Protein AF-A0A1X6MUL7-F1 (afdb_monomer_lite)

Secondary structure (DSSP, 8-state):
---TTSSHHHHHHHHTT-S--SS--EETTEETTSS-HHHHHHT-----SS----SS-HHHHH-TT--S-HHHHHHHHHHTT--

Structure (mmCIF, N/CA/C/O backbone):
data_AF-A0A1X6MUL7-F1
#
_entry.id   AF-A0A1X6MUL7-F1
#
loop_
_atom_site.group_PDB
_atom_site.id
_atom_site.type_symbol
_atom_site.label_atom_id
_atom_site.label_alt_id
_atom_site.label_comp_id
_atom_site.label_asym_id
_atom_site.label_entity_id
_atom_site.label_seq_id
_atom_site.pdbx_PDB_ins_code
_atom_site.Cartn_x
_atom_site.Cartn_y
_atom_site.Cartn_z
_atom_site.occupancy
_atom_site.B_iso_or_equiv
_atom_site.auth_seq_id
_atom_site.auth_comp_id
_atom_site.auth_asym_id
_atom_site.auth_atom_id
_atom_site.pdbx_PDB_model_num
ATOM 1 N N . VAL A 1 1 ? -18.606 7.930 -6.920 1.00 60.97 1 VAL A N 1
ATOM 2 C CA . VAL A 1 1 ? -17.958 9.267 -6.961 1.00 60.97 1 VAL A CA 1
ATOM 3 C C . VAL A 1 1 ? -18.497 10.100 -5.802 1.00 60.97 1 VAL A C 1
ATOM 5 O O . VAL A 1 1 ? -19.706 10.126 -5.630 1.00 60.97 1 VAL A O 1
ATOM 8 N N . GLY A 1 2 ? -17.644 10.718 -4.978 1.00 76.06 2 GLY A N 1
ATOM 9 C CA . GLY A 1 2 ? -18.065 11.545 -3.834 1.00 76.06 2 GLY A CA 1
ATOM 10 C C . GLY A 1 2 ? -17.269 12.847 -3.776 1.00 76.06 2 GLY A C 1
ATOM 11 O O . GLY A 1 2 ? -16.099 12.846 -4.162 1.00 76.06 2 GLY A O 1
ATOM 12 N N . ARG A 1 3 ? -17.884 13.941 -3.302 1.00 88.81 3 ARG A N 1
ATOM 13 C CA . ARG A 1 3 ? -17.266 15.283 -3.246 1.00 88.81 3 ARG A CA 1
ATOM 14 C C . ARG A 1 3 ? -15.900 15.260 -2.545 1.00 88.81 3 ARG A C 1
ATOM 16 O O . ARG A 1 3 ? -15.649 1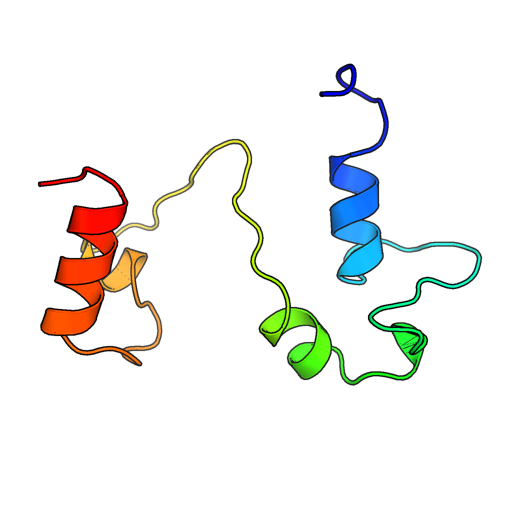4.425 -1.673 1.00 88.81 3 ARG A O 1
ATOM 23 N N . THR A 1 4 ? -14.994 16.158 -2.914 1.00 86.81 4 THR A N 1
ATOM 24 C CA . THR A 1 4 ? -13.754 16.377 -2.150 1.00 86.81 4 THR A CA 1
ATOM 25 C C . THR A 1 4 ? -14.098 16.681 -0.689 1.00 86.81 4 THR A C 1
ATOM 27 O O . THR A 1 4 ? -15.096 17.343 -0.419 1.00 86.81 4 THR A O 1
ATOM 30 N N . GLY A 1 5 ? -13.337 16.117 0.254 1.00 87.25 5 GLY A N 1
ATOM 31 C CA . GLY A 1 5 ? -13.630 16.227 1.689 1.00 87.25 5 GLY A CA 1
ATOM 3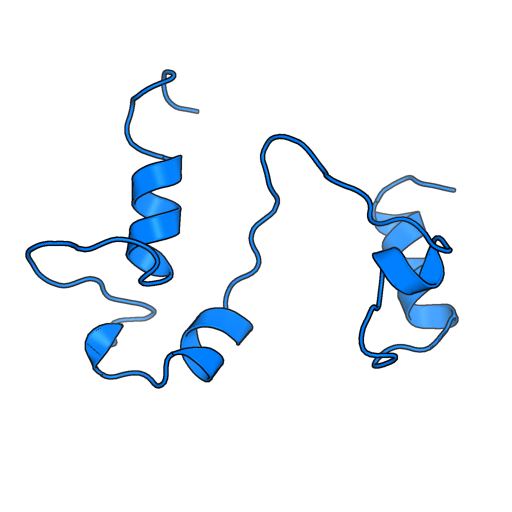2 C C . GLY A 1 5 ? -14.695 15.260 2.224 1.00 87.25 5 GLY A C 1
ATOM 33 O O . GLY A 1 5 ? -14.912 15.215 3.425 1.00 87.25 5 GLY A O 1
ATOM 34 N N . SER A 1 6 ? -15.313 14.416 1.389 1.00 92.56 6 SER A N 1
ATOM 35 C CA . SER A 1 6 ? -16.329 13.445 1.838 1.00 92.56 6 SER A CA 1
ATOM 36 C C . SER A 1 6 ? -15.787 12.253 2.649 1.00 92.56 6 SER A C 1
ATOM 38 O O . SER A 1 6 ? -16.501 11.272 2.820 1.00 92.56 6 SER A O 1
ATOM 40 N N . GLY A 1 7 ? -14.509 12.263 3.040 1.00 91.62 7 GLY A N 1
ATOM 41 C CA . GLY A 1 7 ? -13.904 11.196 3.847 1.00 91.62 7 GLY A CA 1
ATOM 42 C C . GLY A 1 7 ? -13.453 9.932 3.103 1.00 91.62 7 GLY A C 1
ATOM 43 O O . GLY A 1 7 ? -13.086 8.970 3.760 1.00 91.62 7 GLY A O 1
ATOM 44 N N . LYS A 1 8 ? -13.422 9.898 1.761 1.00 90.75 8 LYS A N 1
ATOM 45 C CA . LYS A 1 8 ? -12.971 8.707 0.994 1.00 90.75 8 LYS A CA 1
ATOM 46 C C . LYS A 1 8 ? -11.554 8.268 1.374 1.00 90.75 8 LYS A C 1
ATOM 48 O O . LYS A 1 8 ? -11.344 7.116 1.725 1.00 90.75 8 LYS A O 1
ATOM 53 N N . SER A 1 9 ? -10.605 9.207 1.351 1.00 91.19 9 SER A N 1
ATOM 54 C CA . SER A 1 9 ? -9.216 8.932 1.733 1.00 91.19 9 SER A CA 1
ATOM 55 C C . SER A 1 9 ? -9.121 8.536 3.204 1.00 91.19 9 SER A C 1
ATOM 57 O O . SER A 1 9 ? -8.434 7.579 3.535 1.00 91.19 9 SER A O 1
ATOM 59 N N . SER A 1 10 ? -9.868 9.213 4.081 1.00 92.56 10 SER A N 1
ATOM 60 C CA . SER A 1 10 ? -9.943 8.868 5.504 1.00 92.56 10 SER A CA 1
ATOM 61 C C . SER A 1 10 ? -10.473 7.449 5.724 1.00 92.56 10 SER A C 1
ATOM 63 O O . SER A 1 10 ? -9.939 6.736 6.562 1.00 92.56 10 SER A O 1
ATOM 65 N N . LEU A 1 11 ? -11.463 7.006 4.941 1.00 91.31 11 LEU A N 1
ATOM 66 C CA . LEU A 1 11 ? -12.005 5.650 5.002 1.00 91.31 11 LEU A CA 1
ATOM 67 C C . LEU A 1 11 ? -10.971 4.604 4.565 1.00 91.31 11 LEU A C 1
ATOM 69 O O . LEU A 1 11 ? -10.797 3.602 5.253 1.00 91.31 11 LEU A O 1
ATOM 73 N N . THR A 1 12 ? -10.246 4.845 3.469 1.00 91.62 12 THR A N 1
ATOM 74 C CA . THR A 1 12 ? -9.151 3.957 3.043 1.00 91.62 12 THR A CA 1
ATOM 75 C C . THR A 1 12 ? -8.063 3.863 4.119 1.00 91.62 12 THR A C 1
ATOM 77 O O . THR A 1 12 ? -7.606 2.770 4.445 1.00 91.62 12 THR A O 1
ATOM 80 N N . LEU A 1 13 ? -7.680 4.994 4.723 1.00 92.50 13 LEU A N 1
ATOM 81 C CA . LEU A 1 13 ? -6.685 5.029 5.799 1.00 92.50 13 LEU A CA 1
ATOM 82 C C . LEU A 1 13 ? -7.177 4.348 7.085 1.00 92.50 13 LEU A C 1
ATOM 84 O O . LEU A 1 13 ? -6.380 3.712 7.772 1.00 92.50 13 LEU A O 1
ATOM 88 N N . ALA A 1 14 ? -8.470 4.448 7.402 1.00 93.31 14 ALA A N 1
ATOM 89 C CA . ALA A 1 14 ? -9.092 3.742 8.519 1.00 93.31 14 ALA A CA 1
ATOM 90 C C . ALA A 1 14 ? -9.045 2.219 8.320 1.00 93.31 14 ALA A C 1
ATOM 92 O O . ALA A 1 14 ? -8.656 1.493 9.233 1.00 93.31 14 ALA A O 1
ATOM 93 N N . LEU A 1 15 ? -9.366 1.738 7.112 1.00 93.06 15 LEU A N 1
ATOM 94 C CA . LEU A 1 15 ? -9.335 0.311 6.773 1.00 93.06 15 LEU A CA 1
ATOM 95 C C . LEU A 1 15 ? -7.939 -0.302 6.954 1.00 93.06 15 LEU A C 1
ATOM 97 O O . LEU A 1 15 ? -7.810 -1.405 7.475 1.00 93.06 15 LEU A O 1
ATOM 101 N N . LEU A 1 16 ? -6.893 0.446 6.599 1.00 94.06 16 LEU A N 1
ATOM 102 C CA . LEU A 1 16 ? -5.490 0.018 6.698 1.00 94.06 16 LEU A CA 1
ATOM 103 C C . LEU A 1 16 ? -4.824 0.348 8.037 1.00 94.06 16 LEU A C 1
ATOM 105 O O . LEU A 1 16 ? -3.605 0.180 8.188 1.00 94.06 16 LEU A O 1
ATOM 109 N N . ARG A 1 17 ? -5.611 0.843 9.001 1.00 94.38 17 ARG A N 1
ATOM 110 C CA . ARG A 1 17 ? -5.150 1.251 10.334 1.00 94.38 17 ARG A CA 1
ATOM 111 C C . ARG A 1 17 ? -3.978 2.244 10.265 1.00 94.38 17 ARG A C 1
ATOM 113 O O . ARG A 1 17 ? -3.012 2.136 11.013 1.00 94.38 17 ARG A O 1
ATOM 120 N N . CYS A 1 18 ? -4.041 3.195 9.331 1.00 93.88 18 CYS A N 1
ATOM 121 C CA . CYS A 1 18 ? -3.052 4.270 9.161 1.00 93.88 18 CYS A CA 1
ATOM 122 C C . CYS A 1 18 ? -3.397 5.537 9.960 1.00 93.88 18 CYS A C 1
ATOM 124 O O . CYS A 1 18 ? -2.569 6.435 10.074 1.00 93.88 18 CYS A O 1
ATOM 126 N N . ILE A 1 19 ? -4.614 5.618 10.497 1.00 94.19 19 ILE A N 1
ATOM 127 C CA . ILE A 1 19 ? -5.089 6.699 11.364 1.00 94.19 19 ILE A CA 1
ATOM 128 C C . ILE A 1 19 ? -5.775 6.101 12.593 1.00 94.19 19 ILE A C 1
ATOM 130 O O . ILE A 1 19 ? -6.260 4.969 12.551 1.00 94.19 19 ILE A O 1
ATOM 134 N N . LEU A 1 20 ? -5.836 6.869 13.681 1.00 92.44 20 LEU A N 1
ATOM 135 C CA . LEU A 1 20 ? -6.654 6.506 14.835 1.00 92.44 20 LEU A CA 1
ATOM 136 C C . LEU A 1 20 ? -8.135 6.604 14.466 1.00 92.44 20 LEU A C 1
ATOM 138 O O . LEU A 1 20 ? -8.552 7.532 13.771 1.00 92.44 20 LEU A O 1
ATOM 142 N N . THR A 1 21 ? -8.918 5.637 14.930 1.00 91.75 21 THR A N 1
ATOM 143 C CA . THR A 1 21 ? -10.361 5.571 14.685 1.00 91.75 21 THR A CA 1
ATOM 144 C C . THR A 1 21 ? -11.081 5.167 15.961 1.00 91.75 21 THR A C 1
ATOM 146 O O . THR A 1 21 ? -10.520 4.461 16.799 1.00 91.75 21 THR A O 1
ATOM 149 N N . GLU A 1 22 ? -12.319 5.625 16.103 1.00 93.75 22 GLU A N 1
ATOM 150 C CA . GLU A 1 22 ? -13.246 5.140 17.121 1.00 93.75 22 GLU A CA 1
ATOM 151 C C . GLU A 1 22 ? -14.183 4.087 16.508 1.00 93.75 22 GLU A C 1
ATOM 153 O O . GLU A 1 22 ? -14.486 4.126 15.313 1.00 93.75 22 GLU A O 1
ATOM 158 N N . GLY A 1 23 ? -14.664 3.149 17.329 1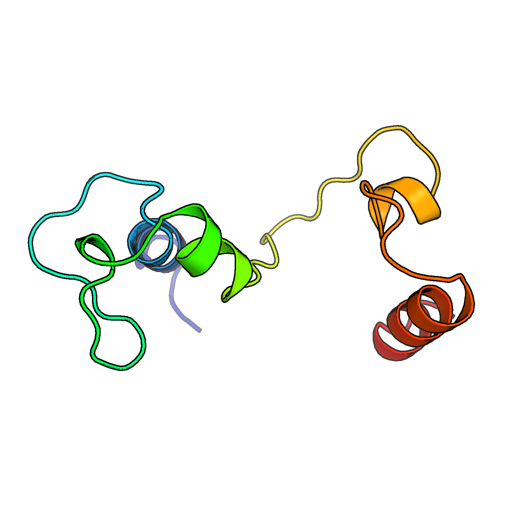.00 93.38 23 GLY A N 1
ATOM 159 C CA . GLY A 1 23 ? -15.522 2.048 16.884 1.00 93.38 23 GLY A CA 1
ATOM 160 C C . GLY A 1 23 ? -14.741 0.823 16.399 1.00 93.38 23 GLY A C 1
ATOM 161 O O . GLY A 1 23 ? -13.627 0.568 16.851 1.00 93.38 23 GLY A O 1
ATOM 162 N N . LYS A 1 24 ? -15.355 0.022 15.517 1.00 93.38 24 LYS A N 1
ATOM 163 C CA . LYS A 1 24 ? -14.741 -1.180 14.932 1.00 93.38 24 LYS A CA 1
ATOM 164 C C . LYS A 1 24 ? -14.819 -1.152 13.414 1.00 93.38 24 LYS A C 1
ATOM 166 O O . LYS A 1 24 ? -15.879 -0.885 12.850 1.00 93.38 24 LYS A O 1
ATOM 171 N N . VAL A 1 25 ? -13.707 -1.496 12.775 1.00 95.00 25 VAL A N 1
ATOM 172 C CA . VAL A 1 25 ? -13.615 -1.714 11.330 1.00 95.00 25 VAL A CA 1
ATOM 173 C C . VAL A 1 25 ? -13.498 -3.213 11.085 1.00 95.00 25 VAL A C 1
ATOM 175 O O . VAL A 1 25 ? -12.748 -3.898 11.778 1.00 95.00 25 VAL A O 1
ATOM 178 N N . TYR A 1 26 ? -14.249 -3.716 10.109 1.00 94.75 26 TYR A N 1
ATOM 179 C CA . TYR A 1 26 ? -14.270 -5.130 9.751 1.00 94.75 26 TYR A CA 1
ATOM 180 C C . TYR A 1 26 ? -13.802 -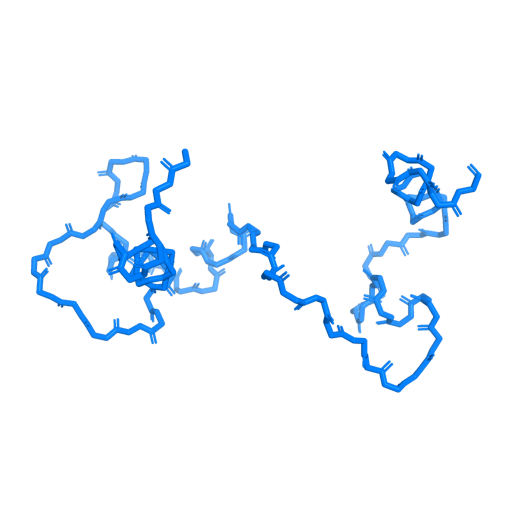5.310 8.308 1.00 94.75 26 TYR A C 1
ATOM 182 O O . TYR A 1 26 ? -14.195 -4.541 7.430 1.00 94.75 26 TYR A O 1
ATOM 190 N N . TYR A 1 27 ? -12.997 -6.339 8.075 1.00 93.06 27 TYR A N 1
ATOM 191 C CA . TYR A 1 27 ? -12.592 -6.819 6.757 1.00 93.06 27 TYR A CA 1
ATOM 192 C C . TYR A 1 27 ? -13.014 -8.286 6.655 1.00 93.06 27 TYR A C 1
ATOM 194 O O . TYR A 1 27 ? -12.659 -9.081 7.522 1.00 93.06 27 TYR A O 1
ATOM 202 N N . ASP A 1 28 ? -13.876 -8.612 5.688 1.00 92.25 28 ASP A N 1
ATOM 203 C CA . ASP A 1 28 ? -14.521 -9.930 5.554 1.00 92.25 28 ASP A CA 1
ATOM 204 C C . ASP A 1 28 ? -15.170 -10.450 6.851 1.00 92.25 28 ASP A C 1
ATOM 206 O O . ASP A 1 28 ? -15.111 -11.625 7.201 1.00 92.25 28 ASP A O 1
ATOM 210 N N . GLY A 1 29 ? -15.799 -9.541 7.604 1.00 95.12 29 GLY A N 1
ATOM 211 C CA . GLY A 1 29 ? -16.455 -9.856 8.878 1.00 95.12 29 GLY A CA 1
ATOM 212 C C . GLY A 1 29 ? -15.500 -10.037 10.064 1.00 95.12 29 GLY A C 1
ATOM 213 O O . GLY A 1 29 ? -15.963 -10.214 11.190 1.00 95.12 29 GLY A O 1
ATOM 214 N N . ILE A 1 30 ? -14.187 -9.928 9.852 1.00 94.88 30 ILE A N 1
ATOM 215 C CA . ILE A 1 30 ? -13.165 -10.036 10.896 1.00 94.88 30 ILE A CA 1
ATOM 216 C C . ILE A 1 30 ? -12.769 -8.628 11.366 1.00 94.88 30 ILE A C 1
ATOM 218 O O . ILE A 1 30 ? -12.469 -7.772 10.530 1.00 94.88 30 ILE A O 1
ATOM 222 N N . PRO A 1 31 ? -12.747 -8.347 12.683 1.00 95.44 31 PRO A N 1
ATOM 223 C CA . PRO A 1 31 ? -12.242 -7.077 13.203 1.00 95.44 31 PRO A CA 1
ATOM 224 C C . PRO A 1 31 ? -10.789 -6.833 12.769 1.00 95.44 31 PRO A C 1
ATOM 226 O O . PRO A 1 31 ? -9.919 -7.666 13.027 1.00 95.44 31 PRO A O 1
ATOM 229 N N . THR A 1 32 ? -10.491 -5.696 12.135 1.00 95.44 32 THR A N 1
ATOM 230 C CA . THR A 1 32 ? -9.141 -5.417 11.600 1.00 95.44 32 THR A CA 1
ATOM 231 C C . THR A 1 32 ? -8.086 -5.232 12.693 1.00 95.44 32 THR A C 1
ATOM 233 O O . THR A 1 32 ? -6.890 -5.386 12.439 1.00 95.44 32 THR A O 1
ATOM 236 N N . ASP A 1 33 ? -8.511 -4.918 13.917 1.00 94.06 33 ASP A N 1
ATOM 237 C CA . ASP A 1 33 ? -7.675 -4.847 15.117 1.00 94.06 33 ASP A CA 1
ATOM 238 C C . ASP A 1 33 ? -7.245 -6.228 15.645 1.00 94.06 33 ASP A C 1
ATOM 240 O O . ASP A 1 33 ? -6.228 -6.321 16.331 1.00 94.06 33 ASP A O 1
ATOM 244 N N . SER A 1 34 ? -7.956 -7.295 15.268 1.00 95.31 34 SER A N 1
ATOM 245 C CA . SER A 1 34 ? -7.626 -8.690 15.595 1.00 95.31 34 SER A CA 1
ATOM 246 C C . SER A 1 34 ? -6.684 -9.367 14.589 1.00 95.31 34 SER A C 1
ATOM 248 O O . SER A 1 34 ? -6.169 -10.452 14.857 1.00 95.31 34 SER A O 1
ATOM 250 N N . VAL A 1 35 ? -6.431 -8.729 13.441 1.00 95.31 35 VAL A N 1
ATOM 251 C CA . VAL A 1 35 ? -5.556 -9.239 12.374 1.00 95.31 35 VAL A CA 1
ATOM 252 C C . VAL A 1 35 ? -4.156 -8.637 12.515 1.00 95.31 35 VAL A C 1
ATOM 254 O O . VAL A 1 35 ? -3.994 -7.464 12.871 1.00 95.31 35 VAL A O 1
ATOM 257 N N . ASN A 1 36 ? -3.124 -9.435 12.219 1.00 96.00 36 ASN A N 1
ATOM 258 C CA . ASN A 1 36 ? -1.759 -8.929 12.087 1.00 96.00 36 ASN A CA 1
ATOM 259 C C . ASN A 1 36 ? -1.709 -7.821 11.016 1.00 96.00 36 ASN A C 1
ATOM 261 O O . ASN A 1 36 ? -2.303 -7.950 9.946 1.00 96.00 36 ASN A O 1
ATOM 265 N N . LEU A 1 37 ? -1.007 -6.725 11.307 1.00 95.12 37 LEU A N 1
ATOM 266 C CA . LEU A 1 37 ? -1.044 -5.534 10.460 1.00 95.12 37 LEU A CA 1
ATOM 267 C C . LEU A 1 37 ? -0.447 -5.770 9.066 1.00 95.12 37 LEU A C 1
ATOM 269 O O . LEU A 1 37 ? -0.995 -5.263 8.090 1.00 95.12 37 LEU A O 1
ATOM 273 N N . ASP A 1 38 ? 0.626 -6.554 8.965 1.00 95.12 38 ASP A N 1
ATOM 274 C CA . ASP A 1 38 ? 1.270 -6.861 7.686 1.00 95.12 38 ASP A CA 1
ATOM 275 C C . ASP A 1 38 ? 0.373 -7.762 6.834 1.00 95.12 38 ASP A C 1
ATOM 277 O O . ASP A 1 38 ? 0.194 -7.501 5.648 1.00 95.12 38 ASP A O 1
ATOM 281 N N . ALA A 1 39 ? -0.278 -8.754 7.452 1.00 95.06 39 ALA A N 1
ATOM 282 C CA . ALA A 1 39 ? -1.252 -9.617 6.781 1.00 95.06 39 ALA A CA 1
ATOM 283 C C . ALA A 1 39 ? -2.497 -8.850 6.294 1.00 95.06 39 ALA A C 1
ATOM 285 O O . ALA A 1 39 ? -2.994 -9.085 5.192 1.00 95.06 39 ALA A O 1
ATOM 286 N N . LEU A 1 40 ? -3.000 -7.903 7.094 1.00 95.69 40 LEU A N 1
ATOM 287 C CA . LEU A 1 40 ? -4.098 -7.027 6.680 1.00 95.69 40 LEU A CA 1
ATOM 288 C C . LEU A 1 40 ? -3.689 -6.169 5.474 1.00 95.69 40 LEU A C 1
ATOM 290 O O . LEU A 1 40 ? -4.446 -6.044 4.514 1.00 95.69 40 LEU A O 1
ATOM 294 N N . ARG A 1 41 ? -2.492 -5.571 5.517 1.00 95.06 41 ARG A N 1
ATOM 295 C CA . ARG A 1 41 ? -2.013 -4.646 4.481 1.00 95.06 41 ARG A CA 1
ATOM 296 C C . ARG A 1 41 ? -1.580 -5.343 3.196 1.00 95.06 41 ARG A C 1
ATOM 298 O O . ARG A 1 41 ? -1.739 -4.754 2.136 1.00 95.06 41 ARG A O 1
ATOM 305 N N . SER A 1 42 ? -1.102 -6.583 3.254 1.00 92.94 42 SER A N 1
ATOM 306 C CA . SER A 1 42 ? -0.799 -7.367 2.049 1.00 92.94 42 SER A CA 1
ATOM 307 C C . SER A 1 42 ? -2.054 -7.797 1.283 1.00 92.94 42 SER A C 1
ATOM 309 O O . SER A 1 42 ? -1.972 -8.094 0.095 1.00 92.94 42 SER A O 1
ATOM 311 N N . SER A 1 43 ? -3.220 -7.785 1.937 1.00 93.25 43 SER A N 1
ATOM 312 C CA . SER A 1 43 ? -4.506 -8.163 1.336 1.00 93.25 43 SER A CA 1
ATOM 313 C C . SER A 1 43 ? -5.206 -7.006 0.606 1.00 93.25 43 SER A C 1
ATOM 315 O O . SER A 1 43 ? -6.260 -7.201 0.002 1.00 93.25 43 SER A O 1
ATOM 317 N N . ILE A 1 44 ? -4.665 -5.781 0.676 1.00 91.19 44 ILE A N 1
ATOM 318 C CA . ILE A 1 44 ? -5.314 -4.570 0.162 1.00 91.19 44 ILE A CA 1
ATOM 319 C C . ILE A 1 44 ? -4.294 -3.696 -0.576 1.00 91.19 44 ILE A C 1
ATOM 321 O O . ILE A 1 44 ? -3.368 -3.154 0.023 1.00 91.19 44 ILE A O 1
ATOM 325 N N . THR A 1 45 ? -4.519 -3.464 -1.869 1.00 89.62 45 THR A N 1
ATOM 326 C CA . THR A 1 45 ? -3.719 -2.530 -2.676 1.00 89.62 45 THR A CA 1
ATOM 327 C C . THR A 1 45 ? -4.365 -1.143 -2.714 1.00 89.62 45 THR A C 1
ATOM 329 O O . THR A 1 45 ? -5.550 -1.013 -3.024 1.00 89.62 45 THR A O 1
ATOM 332 N N . ILE A 1 46 ? -3.586 -0.087 -2.451 1.00 86.88 46 ILE A N 1
ATOM 333 C CA . ILE A 1 46 ? -4.001 1.301 -2.707 1.00 86.88 46 ILE A CA 1
ATOM 334 C C . ILE A 1 46 ? -3.372 1.790 -4.005 1.00 86.88 46 ILE A C 1
ATOM 336 O O . ILE A 1 46 ? -2.158 1.727 -4.169 1.00 86.88 46 ILE A O 1
ATOM 340 N N . ILE A 1 47 ? -4.193 2.393 -4.861 1.00 88.19 47 ILE A N 1
ATOM 341 C CA . ILE A 1 47 ? -3.721 3.236 -5.959 1.00 88.19 47 ILE A CA 1
ATOM 342 C C . ILE A 1 47 ? -3.849 4.698 -5.499 1.00 88.19 47 ILE A C 1
ATOM 344 O O . ILE A 1 47 ? -4.973 5.149 -5.235 1.00 88.19 47 ILE A O 1
ATOM 348 N N . PRO A 1 48 ? -2.737 5.439 -5.328 1.00 83.25 48 PRO A N 1
ATOM 349 C CA . PRO A 1 48 ? -2.790 6.821 -4.871 1.00 83.25 48 PRO A CA 1
ATOM 350 C C . PRO A 1 48 ? -3.455 7.717 -5.924 1.00 83.25 48 PRO A C 1
ATOM 352 O O . PRO A 1 48 ? -3.437 7.428 -7.116 1.00 83.25 48 PRO A O 1
ATOM 355 N N . GLN A 1 49 ? -4.046 8.831 -5.480 1.00 82.81 49 GLN A N 1
ATOM 356 C CA . GLN A 1 49 ? -4.671 9.807 -6.389 1.00 82.81 49 GLN A CA 1
ATOM 357 C C . GLN A 1 49 ? -3.646 10.473 -7.319 1.00 82.81 49 GLN A C 1
ATOM 359 O O . GLN A 1 49 ? -3.971 10.785 -8.461 1.00 82.81 49 GLN A O 1
ATOM 364 N N . THR A 1 50 ? -2.419 10.661 -6.828 1.00 87.94 50 THR A N 1
ATOM 365 C CA . THR A 1 50 ? -1.271 11.140 -7.598 1.00 87.94 50 THR A CA 1
ATOM 366 C C . THR A 1 50 ? -0.183 10.070 -7.511 1.00 87.94 50 THR A C 1
ATOM 368 O O . THR A 1 50 ? 0.214 9.741 -6.392 1.00 87.94 50 THR A O 1
ATOM 371 N N . PRO A 1 51 ? 0.279 9.492 -8.632 1.00 87.00 51 PRO A N 1
ATOM 372 C CA . PRO A 1 51 ? 1.377 8.537 -8.606 1.00 87.00 51 PRO A CA 1
ATOM 373 C C . PRO A 1 51 ? 2.691 9.250 -8.275 1.00 87.00 51 PRO A C 1
ATOM 375 O O . PRO A 1 51 ? 2.968 10.333 -8.790 1.00 87.00 51 PRO A O 1
ATOM 378 N N . GLU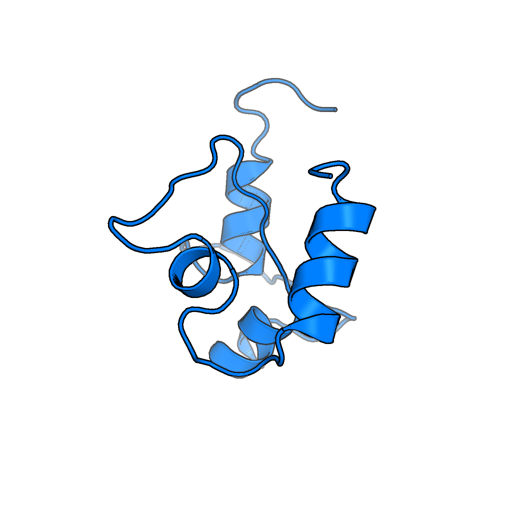 A 1 52 ? 3.509 8.613 -7.446 1.00 89.44 52 GLU A N 1
ATOM 379 C CA . GLU A 1 52 ? 4.875 9.040 -7.154 1.00 89.44 52 GLU A CA 1
ATOM 380 C C . GLU A 1 52 ? 5.832 7.959 -7.657 1.00 89.44 52 GLU A C 1
ATOM 382 O O . GLU A 1 52 ? 5.613 6.772 -7.417 1.00 89.44 52 GLU A O 1
ATOM 387 N N . LEU A 1 53 ? 6.874 8.374 -8.379 1.00 91.25 53 LEU A N 1
ATOM 388 C CA . LEU A 1 53 ? 7.951 7.493 -8.819 1.00 91.25 53 LEU A CA 1
ATOM 389 C C . LEU A 1 53 ? 9.195 7.781 -7.988 1.00 91.25 53 LEU A C 1
ATOM 391 O O . LEU A 1 53 ? 9.554 8.937 -7.758 1.00 91.25 53 LEU A O 1
ATOM 395 N N . LEU A 1 54 ? 9.865 6.718 -7.568 1.00 92.31 54 LEU A N 1
ATOM 396 C CA . LEU A 1 54 ? 11.159 6.792 -6.914 1.00 92.31 54 LEU A CA 1
ATOM 397 C C . LEU A 1 54 ? 12.260 6.914 -7.971 1.00 92.31 54 LEU A C 1
ATOM 399 O O . LEU A 1 54 ? 12.165 6.350 -9.066 1.00 92.31 54 LEU A O 1
ATOM 403 N N . SER A 1 55 ? 13.339 7.619 -7.626 1.00 95.94 55 SER A N 1
ATOM 404 C CA . SER A 1 55 ? 14.548 7.652 -8.451 1.00 95.94 55 SER A CA 1
ATOM 405 C C . SER A 1 55 ? 15.066 6.233 -8.675 1.00 95.94 55 SER A C 1
ATOM 407 O O . SER A 1 55 ? 15.405 5.538 -7.719 1.00 95.94 55 SER A O 1
ATOM 409 N N . GLY A 1 56 ? 15.141 5.812 -9.935 1.00 95.38 56 GLY A N 1
ATOM 410 C CA . GLY A 1 56 ? 15.534 4.456 -10.293 1.00 95.38 56 GLY A CA 1
ATOM 411 C C . GLY A 1 56 ? 15.028 4.049 -11.670 1.00 95.38 56 GLY A C 1
ATOM 412 O O . GLY A 1 56 ? 14.564 4.870 -12.461 1.00 95.38 56 GLY A O 1
ATOM 413 N N . THR A 1 57 ? 15.136 2.758 -11.960 1.00 95.81 57 THR A N 1
ATOM 414 C CA . THR A 1 57 ? 14.614 2.159 -13.189 1.00 95.81 57 THR A CA 1
ATOM 415 C C . THR A 1 57 ? 13.106 1.925 -13.096 1.00 95.81 57 THR A C 1
ATOM 417 O O . THR A 1 57 ? 12.525 1.885 -12.008 1.00 95.81 57 THR A O 1
ATOM 420 N N . LEU A 1 58 ? 12.464 1.709 -14.248 1.00 93.38 58 LEU A N 1
ATOM 421 C CA . LEU A 1 58 ? 11.065 1.283 -14.292 1.00 93.38 58 LEU A CA 1
ATOM 422 C C . LEU A 1 58 ? 10.860 -0.031 -13.521 1.00 93.38 58 LEU A C 1
ATOM 424 O O . LEU A 1 58 ? 9.917 -0.131 -12.746 1.00 93.38 58 LEU A O 1
ATOM 428 N N . ARG A 1 59 ? 11.781 -0.998 -13.657 1.00 95.44 59 ARG A N 1
ATOM 429 C CA . ARG A 1 59 ? 11.734 -2.275 -12.925 1.00 95.44 59 ARG A CA 1
ATOM 430 C C . ARG A 1 59 ? 11.729 -2.062 -11.411 1.00 95.44 59 ARG A C 1
ATOM 432 O O . ARG A 1 59 ? 10.884 -2.627 -10.736 1.00 95.44 59 ARG A O 1
ATOM 439 N N . GLN A 1 60 ? 12.600 -1.191 -10.899 1.00 95.94 60 GLN A N 1
ATOM 440 C CA . GLN A 1 60 ? 12.654 -0.861 -9.466 1.00 95.94 60 GLN A CA 1
ATOM 441 C C . GLN A 1 60 ? 11.374 -0.182 -8.956 1.00 95.94 60 GLN A C 1
ATOM 443 O O . GLN A 1 60 ? 11.021 -0.345 -7.794 1.00 95.94 60 GLN A O 1
ATOM 448 N N . ASN A 1 61 ? 10.679 0.576 -9.809 1.00 94.38 61 ASN A N 1
ATOM 449 C CA . ASN A 1 61 ? 9.397 1.192 -9.461 1.00 94.38 61 ASN A CA 1
ATOM 450 C C . ASN A 1 61 ? 8.219 0.203 -9.531 1.00 94.38 61 ASN A C 1
ATOM 452 O O . ASN A 1 61 ? 7.251 0.373 -8.795 1.00 94.38 61 ASN A O 1
ATOM 456 N N . LEU A 1 62 ? 8.284 -0.809 -10.404 1.00 93.88 62 LEU A N 1
ATOM 457 C CA . LEU A 1 62 ? 7.248 -1.841 -10.539 1.00 93.88 62 LEU A CA 1
ATOM 458 C C . LEU A 1 62 ? 7.378 -2.955 -9.495 1.00 93.88 62 LEU A C 1
ATOM 460 O O . LEU A 1 62 ? 6.368 -3.465 -9.022 1.00 93.88 62 LEU A O 1
ATOM 464 N N . ASP A 1 63 ? 8.608 -3.334 -9.157 1.00 96.12 63 ASP A N 1
ATOM 465 C CA . ASP A 1 63 ? 8.919 -4.448 -8.267 1.00 96.12 63 ASP A CA 1
ATOM 466 C C . ASP A 1 63 ? 10.152 -4.126 -7.402 1.00 96.12 63 ASP A C 1
ATOM 468 O O . ASP A 1 63 ? 11.266 -4.581 -7.680 1.00 96.12 63 ASP A O 1
ATOM 472 N N . PRO A 1 64 ? 9.981 -3.310 -6.348 1.00 94.00 64 PRO A N 1
ATOM 473 C CA . PRO A 1 64 ? 11.082 -2.882 -5.485 1.00 94.00 64 PRO A CA 1
ATOM 474 C C . PRO A 1 64 ? 11.695 -4.016 -4.649 1.00 94.00 64 PRO A C 1
ATOM 476 O O . PRO A 1 64 ? 12.749 -3.817 -4.046 1.00 94.00 64 PRO A O 1
ATOM 479 N N . PHE A 1 65 ? 11.046 -5.183 -4.588 1.00 94.50 65 PHE A N 1
ATOM 480 C CA . PHE A 1 65 ? 11.487 -6.338 -3.803 1.00 94.50 65 PHE A CA 1
ATOM 481 C C . PHE A 1 65 ? 11.946 -7.518 -4.669 1.00 94.50 65 PHE A C 1
ATOM 483 O O . PHE A 1 65 ? 12.237 -8.580 -4.122 1.00 94.50 65 PHE A O 1
ATOM 490 N N . GLU A 1 66 ? 12.017 -7.334 -5.990 1.00 96.19 66 GLU A N 1
ATOM 491 C CA . GLU A 1 66 ? 12.463 -8.344 -6.960 1.00 96.19 66 GLU A CA 1
ATOM 492 C C . GLU A 1 66 ? 11.695 -9.678 -6.849 1.00 96.19 66 GLU A C 1
ATOM 494 O O . GLU A 1 66 ? 12.266 -10.766 -6.936 1.00 96.19 66 GLU A O 1
ATOM 499 N N . GLN A 1 67 ? 10.381 -9.598 -6.636 1.00 96.25 67 GLN A N 1
ATOM 500 C CA . GLN A 1 67 ? 9.490 -10.743 -6.446 1.00 96.25 67 GLN A CA 1
ATOM 501 C C . GLN A 1 67 ? 8.913 -11.303 -7.754 1.00 96.25 67 GLN A C 1
ATOM 503 O O . GLN A 1 67 ? 8.345 -12.398 -7.751 1.00 96.25 67 GLN A O 1
ATOM 508 N N . HIS A 1 68 ? 9.047 -10.580 -8.867 1.00 97.31 68 HIS A N 1
ATOM 509 C CA . HIS A 1 68 ? 8.430 -10.915 -10.146 1.00 97.31 68 HIS A CA 1
ATOM 510 C C . HIS A 1 68 ? 9.441 -10.930 -11.301 1.00 97.31 68 HIS A C 1
ATOM 512 O O . HIS A 1 68 ? 10.374 -10.125 -11.383 1.00 97.31 68 HIS A O 1
ATOM 518 N N . ASP A 1 69 ? 9.246 -11.861 -12.236 1.00 97.69 69 ASP A N 1
ATOM 519 C CA . ASP A 1 69 ? 10.053 -11.936 -13.453 1.00 97.69 69 ASP A CA 1
ATOM 520 C C . ASP A 1 69 ? 9.643 -10.875 -14.492 1.00 97.69 69 ASP A C 1
ATOM 522 O O . ASP A 1 69 ? 8.613 -10.205 -14.381 1.00 97.69 69 ASP A O 1
ATOM 526 N N . ASP A 1 70 ? 10.475 -10.700 -15.521 1.00 96.50 70 ASP A N 1
ATOM 527 C CA . ASP A 1 70 ? 10.206 -9.735 -16.591 1.00 96.50 70 ASP A CA 1
ATOM 528 C C . ASP A 1 70 ? 8.911 -10.043 -17.357 1.00 96.50 70 ASP A C 1
ATOM 530 O O . ASP A 1 70 ? 8.277 -9.122 -17.870 1.00 96.50 70 ASP A O 1
ATOM 534 N N . ALA A 1 71 ? 8.495 -11.307 -17.464 1.00 97.38 71 ALA A N 1
ATOM 535 C CA . ALA A 1 71 ? 7.293 -1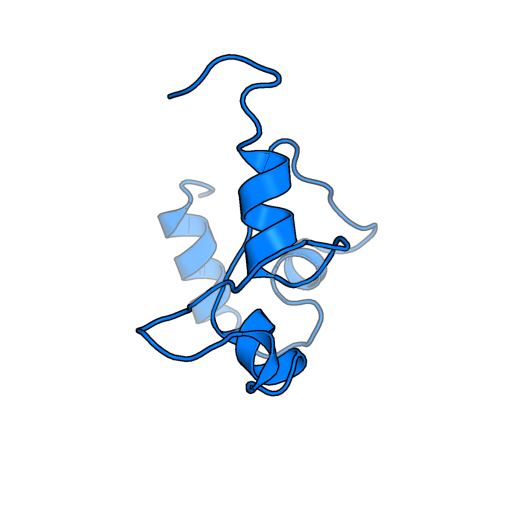1.663 -18.211 1.00 97.38 71 ALA A CA 1
ATOM 536 C C . ALA A 1 71 ? 6.040 -11.120 -17.509 1.00 97.38 71 ALA A C 1
ATOM 538 O O . ALA A 1 71 ? 5.240 -10.428 -18.142 1.00 97.38 71 ALA A O 1
ATOM 539 N N . VAL A 1 72 ? 5.936 -11.336 -16.194 1.00 97.88 72 VAL A N 1
ATOM 540 C CA . VAL A 1 72 ? 4.840 -10.835 -15.352 1.00 97.88 72 VAL A CA 1
ATOM 541 C C . VAL A 1 72 ? 4.780 -9.308 -15.373 1.00 97.88 72 VAL A C 1
ATOM 543 O O . VAL A 1 72 ? 3.704 -8.733 -15.554 1.00 97.88 72 VAL A O 1
ATOM 546 N N . LEU A 1 73 ? 5.925 -8.632 -15.237 1.00 97.19 73 LEU A N 1
ATOM 547 C CA . LEU A 1 73 ? 5.958 -7.166 -15.254 1.00 97.19 73 LEU A CA 1
ATOM 548 C C . LEU A 1 73 ? 5.556 -6.594 -16.620 1.00 97.19 73 LEU A C 1
ATOM 550 O O . LEU A 1 73 ? 4.814 -5.614 -16.690 1.00 97.19 73 LEU A O 1
ATOM 554 N N . ASN A 1 74 ? 5.990 -7.223 -17.713 1.00 96.62 74 ASN A N 1
ATOM 555 C CA . ASN A 1 74 ? 5.605 -6.809 -19.060 1.00 96.62 74 ASN A CA 1
ATOM 556 C C . ASN A 1 74 ? 4.108 -7.027 -19.335 1.00 96.62 74 ASN A C 1
ATOM 558 O O . ASN A 1 74 ? 3.487 -6.200 -20.005 1.00 96.62 74 ASN A O 1
ATOM 562 N N . ASP A 1 75 ? 3.511 -8.103 -18.816 1.00 97.38 75 ASP A N 1
ATOM 563 C CA . ASP A 1 75 ? 2.063 -8.323 -18.902 1.00 97.38 75 ASP A CA 1
ATOM 564 C C . ASP A 1 75 ? 1.278 -7.263 -18.125 1.00 97.38 75 ASP A C 1
ATOM 566 O O . ASP A 1 75 ? 0.292 -6.730 -18.641 1.00 97.38 75 ASP A O 1
ATOM 570 N N . ALA A 1 76 ? 1.743 -6.886 -16.930 1.00 95.31 76 ALA A N 1
ATOM 571 C CA . ALA A 1 76 ? 1.129 -5.819 -16.144 1.00 95.31 76 ALA A CA 1
ATOM 572 C C . ALA A 1 76 ? 1.161 -4.467 -16.880 1.00 95.31 76 ALA A C 1
ATOM 574 O O . ALA A 1 76 ? 0.155 -3.756 -16.917 1.00 95.31 76 ALA A O 1
ATOM 575 N N . LEU A 1 77 ? 2.283 -4.129 -17.527 1.00 95.75 77 LEU A N 1
ATOM 576 C CA . LEU A 1 77 ? 2.411 -2.902 -18.320 1.00 95.75 77 LEU A CA 1
ATOM 577 C C . LEU A 1 77 ? 1.471 -2.898 -19.534 1.00 95.75 77 LEU A C 1
ATOM 579 O O . LEU A 1 77 ? 0.828 -1.883 -19.801 1.00 95.75 77 LEU A O 1
ATOM 583 N N . ARG A 1 78 ? 1.325 -4.033 -20.231 1.00 96.44 78 ARG A N 1
ATOM 584 C CA . ARG A 1 78 ? 0.347 -4.185 -21.324 1.00 96.44 78 ARG A CA 1
ATOM 585 C C . ARG A 1 78 ? -1.087 -4.012 -20.833 1.00 96.44 78 ARG A C 1
ATOM 587 O O . ARG A 1 78 ? -1.858 -3.281 -21.448 1.00 96.44 78 ARG A O 1
ATOM 594 N N . ALA A 1 79 ? -1.442 -4.636 -19.711 1.00 95.31 79 ALA A N 1
ATOM 595 C CA . ALA A 1 79 ? -2.772 -4.510 -19.117 1.00 95.31 79 ALA A CA 1
ATOM 596 C C . ALA A 1 79 ? -3.090 -3.065 -18.686 1.00 95.31 79 ALA A C 1
ATOM 598 O O . ALA A 1 79 ? -4.243 -2.640 -18.751 1.00 95.31 79 ALA A O 1
ATOM 599 N N . ALA A 1 80 ? -2.068 -2.302 -18.290 1.00 92.38 80 ALA A N 1
ATOM 600 C CA . ALA A 1 80 ? -2.173 -0.883 -17.960 1.00 92.38 80 ALA A CA 1
ATOM 601 C C . ALA A 1 80 ? -2.156 0.054 -19.188 1.00 92.38 80 ALA A C 1
ATOM 603 O O . ALA A 1 80 ? -2.297 1.265 -19.023 1.00 92.38 80 ALA A O 1
ATOM 604 N N . GLY A 1 81 ? -1.990 -0.476 -20.406 1.00 94.19 81 GLY A N 1
ATOM 605 C CA . GLY A 1 81 ? -1.935 0.312 -21.642 1.00 94.19 81 GLY A CA 1
ATOM 606 C C . GLY A 1 81 ? -0.626 1.083 -21.841 1.00 94.19 81 GLY A C 1
ATOM 607 O O . GLY A 1 81 ? -0.630 2.130 -22.482 1.00 94.19 81 GLY A O 1
ATOM 608 N N . LEU A 1 82 ? 0.480 0.603 -21.266 1.00 86.56 82 LEU A N 1
ATOM 609 C CA . LEU A 1 82 ? 1.795 1.254 -21.325 1.00 86.56 82 LEU A CA 1
ATOM 610 C C . LEU A 1 82 ? 2.731 0.696 -22.418 1.00 86.56 82 LEU A C 1
ATOM 612 O O . LEU A 1 82 ? 3.926 0.980 -22.379 1.00 86.56 82 LEU A O 1
ATOM 616 N N . PHE A 1 83 ? 2.202 -0.041 -23.402 1.00 64.62 83 PHE A N 1
ATOM 617 C CA . PHE A 1 83 ? 2.903 -0.526 -24.601 1.00 64.62 83 PHE A CA 1
ATOM 618 C C . PHE A 1 83 ? 1.956 -0.646 -25.794 1.00 64.62 83 PHE A C 1
ATOM 620 O O . PHE A 1 83 ? 0.767 -0.966 -25.560 1.00 64.62 83 PHE A O 1
#

pLDDT: mean 92.36, std 5.93, range [60.97, 97.88]

InterPro domains:
  IPR003439 ABC transporter-like, ATP-binding domain [PF00005] (1-80)
  IPR027417 P-loop containing nucleoside triphosphate hydrolase [G3DSA:3.40.50.300] (1-83)
  IPR027417 P-loop containing nucleoside triphosphate hydrolase [SSF52540] (1-82)
  IPR050173 ATP-binding cassette transporter C-like [PTHR24223] (1-79)

Radius of gyration: 16.39 Å; chains: 1; bounding box: 34×28×42 Å

Sequence (83 aa):
VGRTGSGKSSLTLALLRCILTEGKVYYDGIPTDSVNLDALRSSITIIPQTPELLSGTLRQNLDPFEQHDDAVLNDALRAAGLF

Foldseek 3Di:
DDDPVPCPVVVVCVQLVVDDDPDFDDDVNHTPVPDDNVVSPVVDDDDDPDDDADPDDPCCRQCVPPPDDPVVSVVVCVVVVND

Organism: NCBI:txid670580